Protein AF-A0A9D1JTN8-F1 (afdb_monomer)

Radius of gyration: 10.53 Å; Cα contacts (8 Å, |Δi|>4): 40; chains: 1; bounding box: 24×20×22 Å

Mean predicted aligned error: 2.65 Å

Organism: NCBI:txid2840707

InterPro d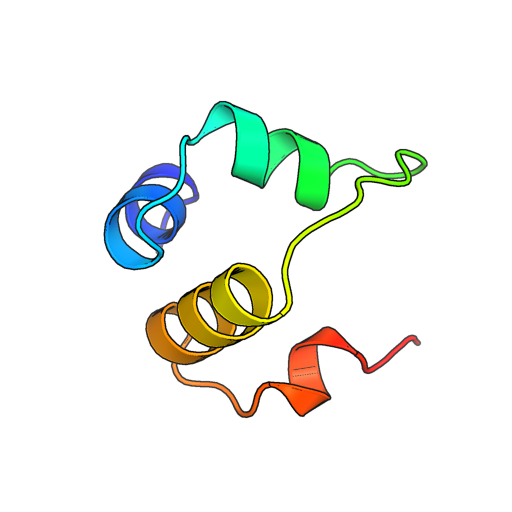omains:
  IPR001387 Cro/C1-type, helix-turn-helix domain [PF01381] (1-48)
  IPR001387 Cro/C1-type, helix-turn-helix domain [PS50943] (1-48)
  IPR001387 Cro/C1-type, helix-turn-helix domain [cd00093] (1-48)
  IPR010982 Lambda repressor-like, DNA-binding domain superfamily [G3DSA:1.10.260.40] (1-51)
  IPR010982 Lambda repressor-like, DNA-binding domain superfamily [SSF47413] (1-51)

Nearest PDB structures (foldseek):
  6vli-assembly1_D  TM=7.998E-01  e=3.019E-01  Eganvirus ev186
  6vmh-assembly1_C  TM=7.929E-01  e=6.332E-01  Eganvirus ev186
  6vmh-assembly1_B  TM=8.071E-01  e=7.163E-01  Eganvirus ev186
  6vli-assembly1_A  TM=7.767E-01  e=7.620E-01  Eganvirus ev186
  7vjn-assembly1_A  TM=7.554E-01  e=1.502E+00  Pseudomonas phage JBD30

Sequence (52 aa):
MTQEQLAEKAGISLGFLSQIEAPNLSVGMSLATLLSIAEALQVPPSKLLEFD

Foldseek 3Di:
DDLCQLCVQLVHDSVLSCQVPDPPRDDDDDPSSLVSSCVSVVHDSVVVVDDD

Solvent-accessible surface area (backbone atoms only — not comparable to full-atom values): 3236 Å² total; per-residue (Å²): 132,54,68,62,56,45,16,60,64,32,73,46,54,50,71,57,51,53,44,62,71,36,85,96,46,93,63,90,74,56,71,68,53,50,48,31,44,20,58,62,69,72,47,65,56,65,67,80,69,64,81,135

pLDDT: mean 94.81, std 5.16, range [71.38, 98.38]

Structure (mmCIF, N/CA/C/O backbone):
data_AF-A0A9D1JTN8-F1
#
_entry.id   AF-A0A9D1JTN8-F1
#
loop_
_atom_site.group_PDB
_atom_site.id
_atom_site.type_symbol
_atom_site.label_atom_id
_atom_site.label_alt_id
_atom_site.label_comp_id
_atom_site.label_asym_id
_atom_site.label_entity_id
_atom_site.label_seq_id
_atom_site.pdbx_PDB_ins_code
_atom_site.Cartn_x
_atom_site.Cartn_y
_atom_site.Cartn_z
_atom_site.occupancy
_atom_site.B_iso_or_equiv
_atom_site.auth_seq_id
_atom_site.auth_comp_id
_atom_site.auth_asym_id
_atom_site.auth_atom_id
_atom_site.pdbx_PDB_model_num
ATOM 1 N N . MET A 1 1 ? -8.264 6.377 -8.191 1.00 90.38 1 MET A N 1
ATOM 2 C CA . MET A 1 1 ? -8.475 6.525 -6.734 1.00 90.38 1 MET A CA 1
ATOM 3 C C . MET A 1 1 ? -7.384 7.424 -6.190 1.00 90.38 1 MET A C 1
ATOM 5 O O . MET A 1 1 ? -6.318 7.447 -6.794 1.00 90.38 1 MET A O 1
ATOM 9 N N . THR A 1 2 ? -7.643 8.176 -5.124 1.00 97.19 2 THR A N 1
ATOM 10 C CA . THR A 1 2 ? -6.584 8.916 -4.418 1.00 97.19 2 THR A CA 1
ATOM 11 C C . THR A 1 2 ? -5.824 7.992 -3.464 1.00 97.19 2 THR A C 1
ATOM 13 O O . THR A 1 2 ? -6.264 6.869 -3.202 1.00 97.19 2 THR A O 1
ATOM 16 N N . GLN A 1 3 ? -4.694 8.463 -2.937 1.00 96.31 3 GLN A N 1
ATOM 17 C CA . GLN A 1 3 ? -3.875 7.714 -1.982 1.00 96.31 3 GLN A CA 1
ATOM 18 C C . GLN A 1 3 ? -4.631 7.507 -0.655 1.00 96.31 3 GLN A C 1
ATOM 20 O O . GLN A 1 3 ? -4.615 6.416 -0.095 1.00 96.31 3 GLN A O 1
ATOM 25 N N . GLU A 1 4 ? -5.399 8.504 -0.205 1.00 97.88 4 GLU A N 1
ATOM 26 C CA . GLU A 1 4 ? -6.290 8.403 0.959 1.00 97.88 4 GLU A CA 1
ATOM 27 C C . GLU A 1 4 ? -7.353 7.326 0.764 1.00 97.88 4 GLU A C 1
ATOM 29 O O . GLU A 1 4 ? -7.564 6.499 1.648 1.00 97.88 4 GLU A O 1
ATOM 34 N N . GLN A 1 5 ? -7.982 7.295 -0.414 1.00 98.31 5 GLN A N 1
ATOM 35 C CA . GLN A 1 5 ? -8.995 6.293 -0.742 1.00 98.31 5 GLN A CA 1
ATOM 36 C C . GLN A 1 5 ? -8.405 4.883 -0.807 1.00 98.31 5 GLN A C 1
ATOM 38 O O . GLN A 1 5 ? -9.069 3.922 -0.422 1.00 98.31 5 GLN A O 1
ATOM 43 N N . LEU A 1 6 ? -7.176 4.739 -1.313 1.00 98.12 6 LEU A N 1
ATOM 44 C CA . LEU A 1 6 ? -6.484 3.454 -1.338 1.00 98.12 6 LEU A CA 1
ATOM 45 C C . LEU A 1 6 ? -6.133 2.994 0.078 1.00 98.12 6 LEU A C 1
ATOM 47 O O . LEU A 1 6 ? -6.415 1.851 0.422 1.00 98.12 6 LEU A O 1
ATOM 51 N N . ALA A 1 7 ? -5.571 3.878 0.904 1.00 9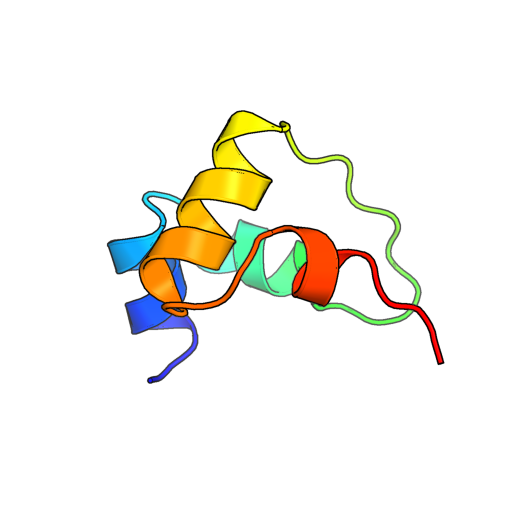8.06 7 ALA A N 1
ATOM 52 C CA . ALA A 1 7 ? -5.234 3.574 2.291 1.00 98.06 7 ALA A CA 1
ATOM 53 C C . ALA A 1 7 ? -6.472 3.129 3.085 1.00 98.06 7 ALA A C 1
ATOM 55 O O . ALA 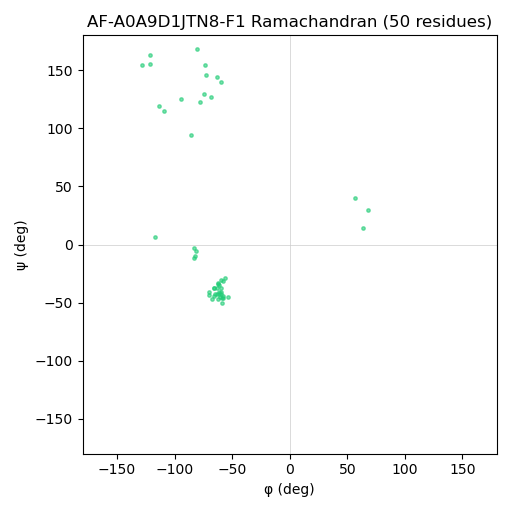A 1 7 ? -6.441 2.091 3.745 1.00 98.06 7 ALA A O 1
ATOM 56 N N . GLU A 1 8 ? -7.585 3.856 2.937 1.00 98.19 8 GLU A N 1
ATOM 57 C CA . GLU A 1 8 ? -8.872 3.507 3.540 1.00 98.19 8 GLU A CA 1
ATOM 58 C C . GLU A 1 8 ? -9.359 2.125 3.078 1.00 98.19 8 GLU A C 1
ATOM 60 O O . GLU A 1 8 ? -9.660 1.268 3.908 1.00 98.19 8 GLU A O 1
ATOM 65 N N . LYS A 1 9 ? -9.375 1.868 1.762 1.00 98.12 9 LYS A N 1
ATOM 66 C CA . LYS A 1 9 ? -9.800 0.576 1.193 1.00 98.12 9 LYS A CA 1
ATOM 67 C C . LYS A 1 9 ? -8.907 -0.591 1.614 1.00 98.12 9 LYS A C 1
ATOM 69 O O . LYS A 1 9 ? -9.415 -1.684 1.834 1.00 98.12 9 LYS A O 1
ATOM 74 N N . ALA A 1 10 ? -7.600 -0.371 1.712 1.00 97.62 10 ALA A N 1
ATOM 75 C CA . ALA A 1 10 ? -6.626 -1.384 2.107 1.00 97.62 10 ALA A CA 1
ATOM 76 C C . ALA A 1 10 ? -6.511 -1.546 3.636 1.00 97.62 10 ALA A C 1
ATOM 78 O O . ALA A 1 10 ? -5.755 -2.399 4.100 1.00 97.62 10 ALA A O 1
ATOM 79 N N . GLY A 1 11 ? -7.237 -0.742 4.424 1.00 97.81 11 GLY A N 1
ATOM 80 C CA . GLY A 1 11 ? -7.227 -0.815 5.885 1.00 97.81 11 GLY A CA 1
ATOM 81 C C . GLY A 1 11 ? -5.896 -0.397 6.516 1.00 97.81 11 GLY A C 1
ATOM 82 O O . GLY A 1 11 ? -5.532 -0.907 7.576 1.00 97.81 11 GLY A O 1
ATOM 83 N N . ILE A 1 12 ? -5.155 0.509 5.873 1.00 97.88 12 ILE A N 1
ATOM 84 C CA . ILE A 1 12 ? -3.866 1.024 6.351 1.00 97.88 12 ILE A CA 1
ATOM 85 C C . ILE A 1 12 ? -3.891 2.541 6.522 1.00 97.88 12 ILE A C 1
ATOM 87 O O . ILE A 1 12 ? -4.757 3.237 6.000 1.00 97.88 12 ILE A O 1
ATOM 91 N N . SER A 1 13 ? -2.927 3.083 7.268 1.00 98.06 13 SER A N 1
ATOM 92 C CA . SER A 1 13 ? -2.799 4.535 7.392 1.00 98.06 13 SER A CA 1
ATOM 93 C C . SER A 1 13 ? -2.247 5.146 6.101 1.00 98.06 13 SER A C 1
ATOM 95 O O . SER A 1 13 ? -1.380 4.562 5.447 1.00 98.06 13 SER A O 1
ATOM 97 N N . LEU A 1 14 ? -2.698 6.362 5.773 1.00 97.88 14 LEU A N 1
ATOM 98 C CA . LEU A 1 14 ? -2.162 7.133 4.646 1.00 97.88 14 LEU A CA 1
ATOM 99 C C . LEU A 1 14 ? -0.639 7.272 4.741 1.00 97.88 14 LEU A C 1
ATOM 101 O O . LEU A 1 14 ? 0.060 7.024 3.770 1.00 97.88 14 LEU A O 1
ATOM 105 N N . GLY A 1 15 ? -0.118 7.601 5.929 1.00 97.44 15 GLY A N 1
ATOM 106 C CA . GLY A 1 15 ? 1.321 7.753 6.138 1.00 97.44 15 GLY A CA 1
ATOM 107 C C . GLY A 1 15 ? 2.112 6.464 5.906 1.00 97.44 15 GLY A C 1
ATOM 108 O O . GLY A 1 15 ? 3.235 6.533 5.417 1.00 97.44 15 GLY A O 1
ATOM 109 N N . PHE A 1 16 ? 1.542 5.294 6.212 1.00 97.06 16 PHE A N 1
ATOM 110 C CA . PHE A 1 16 ? 2.190 4.020 5.905 1.00 97.06 16 PHE A CA 1
ATOM 111 C C . PHE A 1 16 ? 2.200 3.749 4.399 1.00 97.06 16 PHE A C 1
ATOM 113 O O . PHE A 1 16 ? 3.245 3.393 3.861 1.00 97.06 16 PHE A O 1
ATOM 120 N N . LEU A 1 17 ? 1.087 4.007 3.704 1.00 96.88 17 LEU A N 1
ATOM 121 C CA . LEU A 1 17 ? 1.032 3.919 2.243 1.00 96.88 17 LEU A CA 1
ATOM 122 C C . LEU A 1 17 ? 2.039 4.873 1.576 1.00 96.88 17 LEU A C 1
ATOM 124 O O . LEU A 1 17 ? 2.770 4.457 0.682 1.00 96.88 17 LEU A O 1
ATOM 128 N N . SER A 1 18 ? 2.165 6.110 2.066 1.00 95.94 18 SER A N 1
ATOM 129 C CA . SER A 1 18 ? 3.162 7.062 1.561 1.00 95.94 18 SER A CA 1
ATOM 130 C C . SER A 1 18 ? 4.601 6.590 1.766 1.00 95.94 18 SER A C 1
ATOM 132 O O . SER A 1 18 ? 5.451 6.870 0.928 1.00 95.94 18 SER A O 1
ATOM 134 N N . GLN A 1 19 ? 4.896 5.879 2.860 1.00 95.88 19 GLN A N 1
ATOM 135 C CA . GLN A 1 19 ? 6.220 5.289 3.069 1.00 95.88 19 GLN A CA 1
ATOM 136 C C . GLN A 1 19 ? 6.473 4.127 2.100 1.00 95.88 19 GLN A C 1
ATOM 138 O O . GLN A 1 19 ? 7.576 4.029 1.574 1.00 95.88 19 GLN A O 1
ATOM 143 N N . ILE A 1 20 ? 5.473 3.274 1.844 1.00 94.19 20 ILE A N 1
ATOM 144 C CA . ILE A 1 20 ? 5.579 2.154 0.889 1.00 94.19 20 ILE A CA 1
ATOM 145 C C . ILE A 1 20 ? 5.904 2.659 -0.525 1.00 94.19 20 ILE A C 1
ATOM 147 O O . ILE A 1 20 ? 6.714 2.054 -1.218 1.00 94.19 20 ILE A O 1
ATOM 151 N N . GLU A 1 21 ? 5.293 3.767 -0.948 1.00 91.75 21 GLU A N 1
ATOM 152 C CA . GLU A 1 21 ? 5.487 4.341 -2.288 1.00 91.75 21 GLU A CA 1
ATOM 153 C C . GLU A 1 21 ? 6.735 5.237 -2.406 1.00 91.75 21 GLU A C 1
ATOM 155 O O . GLU A 1 21 ? 7.113 5.631 -3.512 1.00 91.75 21 GLU A O 1
ATOM 160 N N . ALA A 1 22 ? 7.377 5.596 -1.288 1.00 93.44 22 ALA A N 1
ATOM 161 C CA . ALA A 1 22 ? 8.498 6.526 -1.294 1.00 93.44 22 ALA A CA 1
ATOM 162 C C . ALA A 1 22 ? 9.733 5.915 -1.987 1.00 93.44 22 ALA A C 1
ATOM 164 O O . ALA A 1 22 ? 10.214 4.851 -1.585 1.00 93.44 22 ALA A O 1
ATOM 165 N N . PRO A 1 23 ? 10.324 6.601 -2.986 1.00 87.94 23 PRO A N 1
ATOM 166 C CA . PRO A 1 23 ? 11.531 6.112 -3.634 1.00 87.94 23 PRO A CA 1
ATOM 167 C C . PRO A 1 23 ? 12.686 6.044 -2.630 1.00 87.94 23 PRO A C 1
ATOM 169 O O . PRO A 1 23 ? 12.843 6.920 -1.779 1.00 87.94 23 PRO A O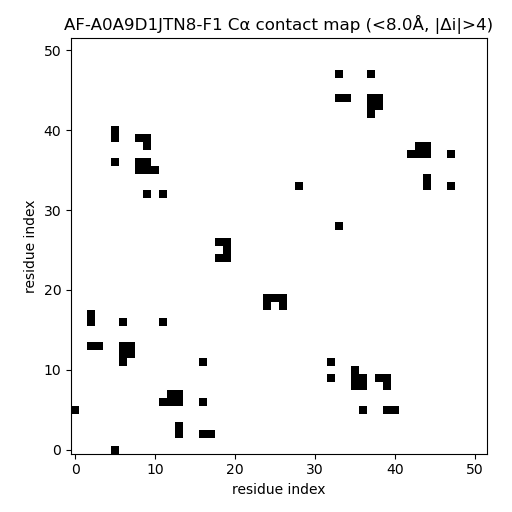 1
ATOM 172 N N . ASN A 1 24 ? 13.537 5.027 -2.772 1.00 85.12 24 ASN A N 1
ATOM 173 C CA . ASN A 1 24 ? 14.709 4.782 -1.921 1.00 85.12 24 ASN A CA 1
ATOM 174 C C . ASN A 1 24 ? 14.399 4.483 -0.442 1.00 85.12 24 ASN A C 1
ATOM 176 O O . ASN A 1 24 ? 15.317 4.500 0.381 1.00 85.12 24 ASN A O 1
ATOM 180 N N . LEU A 1 25 ? 13.145 4.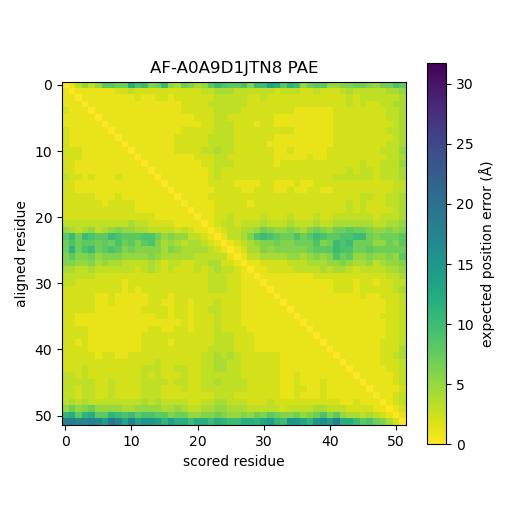181 -0.093 1.00 85.88 25 LEU A N 1
AT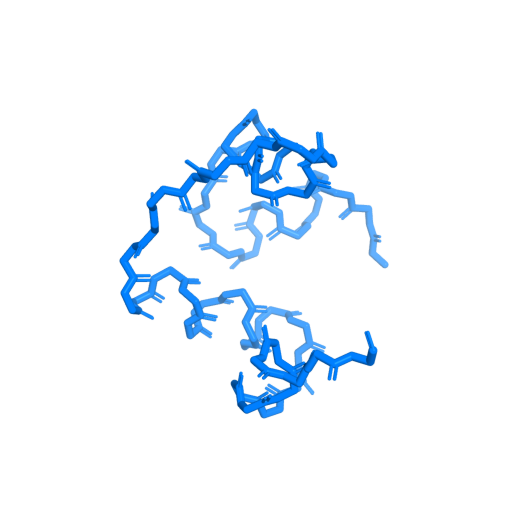OM 181 C CA . LEU A 1 25 ? 12.781 3.713 1.239 1.00 85.88 25 LEU A CA 1
ATOM 182 C C . LEU A 1 25 ? 12.393 2.233 1.189 1.00 85.88 25 LEU A C 1
ATOM 184 O O . LEU A 1 25 ? 11.397 1.854 0.585 1.00 85.88 25 LEU A O 1
ATOM 188 N N . SER A 1 26 ? 13.176 1.381 1.852 1.00 83.69 26 SER A N 1
ATOM 189 C CA . SER A 1 26 ? 12.832 -0.037 1.995 1.00 83.69 26 SER A CA 1
ATOM 190 C C . SER A 1 26 ? 11.919 -0.221 3.204 1.00 83.69 26 SER A C 1
ATOM 192 O O . SER A 1 26 ? 12.391 -0.355 4.334 1.00 83.69 26 SER A O 1
ATOM 194 N N . VAL A 1 27 ? 10.609 -0.225 2.968 1.00 88.75 27 VAL A N 1
ATOM 195 C CA . VAL A 1 27 ? 9.598 -0.461 4.005 1.00 88.7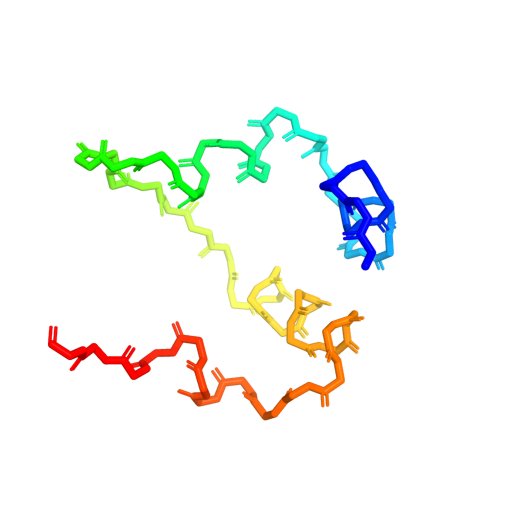5 27 VAL A CA 1
ATOM 196 C C . VAL A 1 27 ? 9.219 -1.935 4.034 1.00 88.75 27 VAL A C 1
ATOM 198 O O . VAL A 1 27 ? 8.810 -2.508 3.028 1.00 88.75 27 VAL A O 1
ATOM 201 N N . GLY A 1 28 ? 9.327 -2.560 5.206 1.00 91.50 28 GLY A N 1
ATOM 202 C CA . GLY A 1 28 ? 8.772 -3.893 5.418 1.00 91.50 28 GLY A CA 1
ATOM 203 C C . GLY A 1 28 ? 7.251 -3.825 5.552 1.00 91.50 28 GLY A C 1
ATOM 204 O O . GLY A 1 28 ? 6.735 -3.057 6.362 1.00 91.50 28 GLY A O 1
ATOM 205 N N . MET A 1 29 ? 6.533 -4.658 4.802 1.00 94.25 29 MET A N 1
ATOM 206 C CA . MET A 1 29 ? 5.086 -4.821 4.934 1.00 94.25 29 MET A CA 1
ATOM 207 C C . MET A 1 29 ? 4.712 -6.297 5.080 1.00 94.25 29 MET A C 1
ATOM 209 O O . MET A 1 29 ? 5.436 -7.187 4.634 1.00 94.25 29 MET A O 1
ATOM 213 N N . SER A 1 30 ? 3.573 -6.567 5.718 1.00 96.44 30 SER A N 1
ATOM 214 C CA . SER A 1 30 ? 3.064 -7.934 5.830 1.00 96.44 30 SER A CA 1
ATOM 215 C C . SER A 1 30 ? 2.493 -8.422 4.494 1.00 96.44 30 SER A C 1
ATOM 217 O O . SER A 1 30 ? 1.998 -7.624 3.694 1.00 96.44 30 SER A O 1
ATOM 219 N N . LEU A 1 31 ? 2.477 -9.743 4.281 1.00 97.12 31 LEU A N 1
ATOM 220 C CA . LEU A 1 31 ? 1.807 -10.332 3.118 1.00 97.12 31 LEU A CA 1
ATOM 221 C C . LEU A 1 31 ? 0.309 -9.994 3.103 1.00 97.12 31 LEU A C 1
ATOM 223 O O . LEU A 1 31 ? -0.237 -9.708 2.046 1.00 97.12 31 LEU A O 1
ATOM 227 N N . ALA A 1 32 ? -0.341 -9.968 4.269 1.00 97.56 32 ALA A N 1
ATOM 228 C CA . ALA A 1 32 ? -1.746 -9.584 4.376 1.00 97.56 32 ALA A CA 1
ATOM 229 C C . ALA A 1 32 ? -1.979 -8.170 3.826 1.00 97.56 32 ALA A C 1
ATOM 231 O O . ALA A 1 32 ? -2.884 -7.969 3.026 1.00 97.56 32 ALA A O 1
ATOM 232 N N . THR A 1 33 ? -1.107 -7.219 4.170 1.00 97.44 33 THR A N 1
ATOM 233 C CA . THR A 1 33 ? -1.182 -5.852 3.645 1.00 97.44 33 THR A CA 1
ATOM 234 C C . THR A 1 33 ? -0.987 -5.809 2.130 1.00 97.44 33 THR A C 1
ATOM 236 O O . THR A 1 33 ? -1.722 -5.101 1.451 1.00 97.44 33 THR A O 1
ATOM 239 N N . LEU A 1 34 ? -0.032 -6.573 1.585 1.00 97.62 34 LEU A N 1
ATOM 240 C CA . LEU A 1 34 ? 0.193 -6.644 0.135 1.00 97.62 34 LEU A CA 1
ATOM 241 C C . LEU A 1 34 ? -1.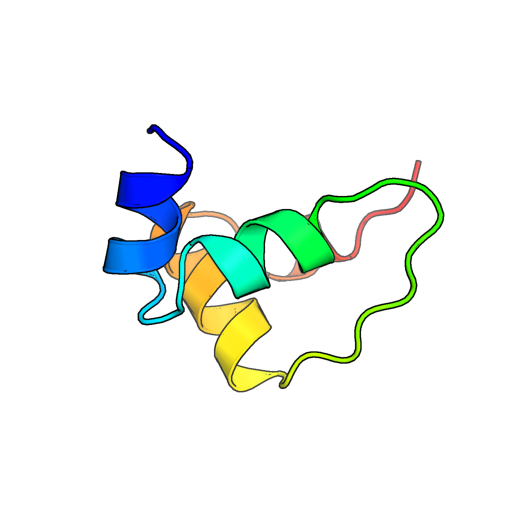076 -7.126 -0.582 1.00 97.62 34 LEU A C 1
ATOM 243 O O . LEU A 1 34 ? -1.497 -6.532 -1.572 1.00 97.62 34 LEU A O 1
ATOM 247 N N . LEU A 1 35 ? -1.706 -8.177 -0.049 1.00 98.12 35 LEU A N 1
ATOM 248 C CA . LEU A 1 35 ? -2.948 -8.731 -0.584 1.00 98.12 35 LEU A CA 1
ATOM 249 C C . LEU A 1 35 ? -4.112 -7.733 -0.476 1.00 98.12 35 LEU A C 1
ATOM 251 O O . LEU A 1 35 ? -4.837 -7.564 -1.452 1.00 98.12 35 LEU A O 1
ATOM 255 N N . SER A 1 36 ? -4.250 -7.021 0.647 1.00 98.38 36 SER A N 1
ATOM 256 C CA . SER A 1 36 ? -5.265 -5.971 0.823 1.00 98.38 36 SER A CA 1
ATOM 257 C C . SER A 1 36 ? -5.102 -4.818 -0.170 1.00 98.38 36 SER A C 1
ATOM 259 O O . SER A 1 36 ? -6.090 -4.337 -0.721 1.00 98.38 36 SER A O 1
ATOM 261 N N . ILE A 1 37 ? -3.867 -4.383 -0.441 1.00 97.62 37 ILE A N 1
ATOM 262 C CA . ILE A 1 37 ? -3.594 -3.346 -1.447 1.00 97.62 37 ILE A CA 1
ATOM 263 C C . ILE A 1 37 ? -3.951 -3.855 -2.851 1.00 97.62 37 ILE A C 1
ATOM 265 O O . ILE A 1 37 ? -4.611 -3.144 -3.608 1.00 97.62 37 ILE A O 1
ATOM 269 N N . ALA A 1 38 ? -3.570 -5.088 -3.194 1.00 98.06 38 ALA A N 1
ATOM 270 C CA . ALA A 1 38 ? -3.896 -5.691 -4.488 1.00 98.06 38 ALA A CA 1
ATOM 271 C C . ALA A 1 38 ? -5.415 -5.819 -4.704 1.00 98.06 38 ALA A C 1
ATOM 273 O O . ALA A 1 38 ? -5.919 -5.476 -5.774 1.00 98.06 38 ALA A O 1
ATOM 274 N N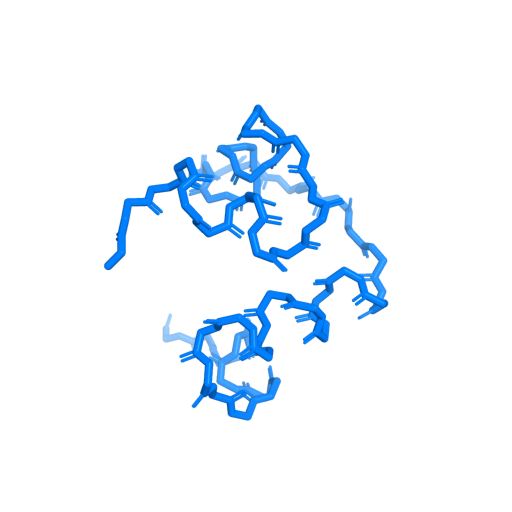 . GLU A 1 39 ? -6.153 -6.241 -3.673 1.00 98.25 39 GLU A N 1
ATOM 275 C CA . GLU A 1 39 ? -7.616 -6.312 -3.683 1.00 98.25 39 GLU A CA 1
ATOM 276 C C . GLU A 1 39 ? -8.248 -4.925 -3.874 1.00 98.25 39 GLU A C 1
ATOM 278 O O . GLU A 1 39 ? -9.110 -4.753 -4.739 1.00 98.25 39 GLU A O 1
ATOM 283 N N . ALA A 1 40 ? -7.778 -3.913 -3.137 1.00 97.94 40 ALA A N 1
ATOM 284 C CA . ALA A 1 40 ? -8.257 -2.537 -3.257 1.00 97.94 40 ALA A CA 1
ATOM 285 C C . ALA A 1 40 ? -8.016 -1.937 -4.656 1.00 97.94 40 ALA A C 1
ATOM 287 O O . ALA A 1 40 ? -8.846 -1.166 -5.150 1.00 97.94 40 ALA A O 1
ATOM 288 N N . LEU A 1 41 ? -6.904 -2.313 -5.296 1.00 97.31 41 LEU A N 1
ATOM 289 C CA . LEU A 1 41 ? -6.539 -1.941 -6.666 1.00 97.31 41 LEU A CA 1
ATOM 290 C C . LEU A 1 41 ? -7.204 -2.815 -7.740 1.00 97.31 41 LEU A C 1
ATOM 292 O O . LEU A 1 41 ? -7.138 -2.471 -8.918 1.00 97.31 41 LEU A O 1
ATOM 296 N N . GLN A 1 42 ? -7.852 -3.914 -7.348 1.00 97.62 42 GLN A N 1
ATOM 297 C CA . GLN A 1 42 ? -8.449 -4.910 -8.242 1.00 97.62 42 GLN A CA 1
ATOM 298 C C . GLN A 1 42 ? -7.445 -5.511 -9.240 1.00 97.62 42 GLN A C 1
ATOM 300 O O . GLN A 1 42 ? -7.766 -5.741 -10.407 1.00 97.62 42 GLN A O 1
ATOM 305 N N . VAL A 1 43 ? -6.224 -5.784 -8.775 1.00 97.75 43 VAL A N 1
ATOM 306 C CA . VAL A 1 43 ? -5.161 -6.418 -9.567 1.00 97.75 43 VAL A CA 1
ATOM 307 C C . VAL A 1 43 ? -4.686 -7.715 -8.906 1.00 97.75 43 VAL A C 1
ATOM 309 O O . VAL A 1 43 ? -4.796 -7.864 -7.688 1.00 97.75 43 VAL A O 1
ATOM 312 N N . PRO A 1 44 ? -4.125 -8.671 -9.667 1.00 98.00 44 PRO A N 1
ATOM 313 C CA . PRO A 1 44 ? -3.444 -9.816 -9.073 1.00 98.00 44 PRO A CA 1
ATOM 314 C C . PRO A 1 44 ? -2.270 -9.355 -8.191 1.00 98.00 44 PRO A C 1
ATOM 316 O O . PRO A 1 44 ? -1.517 -8.487 -8.624 1.00 98.00 44 PRO A O 1
ATOM 319 N N . PRO A 1 45 ? -2.020 -9.953 -7.012 1.00 97.19 45 PRO A N 1
ATOM 320 C CA . PRO A 1 45 ? -0.899 -9.556 -6.153 1.00 97.19 45 PRO A CA 1
ATOM 321 C C . PRO A 1 45 ? 0.473 -9.620 -6.833 1.00 97.19 45 PRO A C 1
ATOM 323 O O . PRO A 1 45 ? 1.356 -8.834 -6.504 1.00 97.19 45 PRO A O 1
ATOM 326 N N . SER A 1 46 ? 0.646 -10.516 -7.814 1.00 96.56 46 SER A N 1
ATOM 327 C CA . SER A 1 46 ? 1.882 -10.630 -8.596 1.00 96.56 46 SER A CA 1
ATOM 328 C C . SER A 1 46 ? 2.248 -9.334 -9.320 1.00 96.56 46 SER A C 1
ATOM 330 O O . SER A 1 46 ? 3.431 -9.045 -9.440 1.00 96.56 46 SER A O 1
ATOM 332 N N . LYS A 1 47 ? 1.258 -8.523 -9.726 1.00 96.50 47 LYS A N 1
ATOM 333 C CA . LYS A 1 47 ? 1.485 -7.216 -10.362 1.00 96.50 47 LYS A CA 1
ATOM 334 C C . LYS A 1 47 ? 2.259 -6.247 -9.472 1.00 96.50 47 LYS A C 1
ATOM 336 O O . LYS A 1 47 ? 2.973 -5.405 -9.993 1.00 96.50 47 LYS A O 1
ATOM 341 N N . LEU A 1 48 ? 2.117 -6.356 -8.148 1.00 93.81 48 LEU A N 1
ATOM 342 C CA . LEU A 1 48 ? 2.823 -5.502 -7.183 1.00 93.81 48 LEU A CA 1
ATOM 343 C C . LEU A 1 48 ? 4.263 -5.969 -6.915 1.00 93.81 48 LEU A C 1
ATOM 345 O O . LEU A 1 48 ? 4.990 -5.318 -6.173 1.00 93.81 48 LEU A O 1
ATOM 349 N N . LEU A 1 49 ? 4.652 -7.115 -7.479 1.00 91.75 49 LEU A N 1
ATOM 350 C CA . LEU A 1 49 ? 5.972 -7.733 -7.347 1.00 91.75 49 LEU A CA 1
ATOM 351 C C . LEU A 1 49 ? 6.696 -7.824 -8.703 1.00 91.75 49 LEU A C 1
ATOM 353 O O . LEU A 1 49 ? 7.742 -8.462 -8.802 1.00 91.75 49 LEU A O 1
ATOM 357 N N . GLU A 1 50 ? 6.120 -7.233 -9.751 1.00 92.50 50 GLU A N 1
ATOM 358 C CA . GLU A 1 50 ? 6.782 -7.022 -11.035 1.00 92.50 50 GLU A CA 1
ATOM 359 C C . GLU A 1 50 ? 7.721 -5.815 -10.881 1.00 92.50 50 GLU A C 1
ATOM 361 O O . GLU A 1 50 ? 7.287 -4.733 -10.488 1.00 92.50 50 GLU A O 1
ATOM 366 N N . PHE A 1 51 ? 9.009 -6.016 -11.157 1.00 83.88 51 PHE A N 1
ATOM 367 C CA . PHE A 1 51 ? 10.021 -4.961 -11.147 1.00 83.88 51 PHE A CA 1
ATOM 368 C C . PHE A 1 51 ? 10.518 -4.778 -12.584 1.00 83.88 51 PHE A C 1
ATOM 370 O O . PHE A 1 51 ? 11.027 -5.741 -13.164 1.00 83.88 51 PHE A O 1
ATOM 377 N N . ASP A 1 52 ? 10.333 -3.578 -13.139 1.00 71.38 52 ASP A N 1
ATOM 378 C CA . ASP A 1 52 ? 10.913 -3.155 -14.424 1.00 71.38 52 ASP A CA 1
ATOM 379 C C . ASP A 1 52 ? 12.350 -2.633 -14.247 1.00 71.38 52 ASP A C 1
ATOM 381 O O . ASP A 1 52 ? 12.625 -1.970 -13.215 1.00 71.38 52 ASP A O 1
#

Secondary structure (DSSP, 8-state):
--HHHHHHHHTS-HHHHHHHHSTT------HHHHHHHHHHHTS-GGGGG---